Protein AF-A0A4V2ZS25-F1 (afdb_monomer_lite)

Sequence (138 aa):
MVTRDPERQLLAGPTAYALMRMRIRNTTTTTLAFLAIMGVLNVSRIPLLWLMYTAAAGMLVSRFSVAFLVIYVAIKTKAEEEAGYTTLQHGDRKLEQRDPYLGRVVRGPGEDYLEPAQFSAALQAAKAEADRQEPQRR

Structure (mmCIF, N/CA/C/O backbone):
data_AF-A0A4V2ZS25-F1
#
_entry.id   AF-A0A4V2ZS25-F1
#
loop_
_atom_site.group_PDB
_atom_site.id
_atom_site.type_symbol
_atom_site.label_atom_id
_atom_site.label_alt_id
_atom_site.label_comp_id
_atom_site.label_asym_id
_atom_site.label_entity_id
_atom_site.label_seq_id
_atom_site.pdbx_PDB_ins_code
_atom_site.Cartn_x
_atom_site.Cartn_y
_atom_site.Cartn_z
_atom_site.occupancy
_atom_site.B_iso_or_equiv
_atom_site.auth_seq_id
_atom_site.auth_comp_id
_atom_site.auth_asym_id
_atom_site.auth_atom_id
_atom_site.pdbx_PDB_model_num
ATOM 1 N N . MET A 1 1 ? -27.605 -7.277 20.890 1.00 31.91 1 MET A N 1
ATOM 2 C CA . MET A 1 1 ? -27.339 -7.753 19.509 1.00 31.91 1 MET A CA 1
ATOM 3 C C . MET A 1 1 ? -26.519 -6.676 18.817 1.00 31.91 1 MET A C 1
ATOM 5 O O . MET A 1 1 ? -27.048 -5.597 18.604 1.00 31.91 1 MET A O 1
ATOM 9 N N . VAL A 1 2 ? -25.228 -6.910 18.557 1.00 37.44 2 VAL A N 1
ATOM 10 C CA . VAL A 1 2 ? -24.387 -5.944 17.831 1.00 37.44 2 VAL A CA 1
ATOM 11 C C . VAL A 1 2 ? -24.872 -5.934 16.390 1.00 37.44 2 VAL A C 1
ATOM 13 O O . VAL A 1 2 ? -24.646 -6.891 15.648 1.00 37.44 2 VAL A O 1
ATOM 16 N N . THR A 1 3 ? -25.605 -4.895 16.012 1.00 35.72 3 THR A N 1
ATOM 17 C CA . THR A 1 3 ? -25.943 -4.618 14.621 1.00 35.72 3 THR A CA 1
ATOM 18 C C . THR A 1 3 ? -24.624 -4.408 13.888 1.00 35.72 3 THR A C 1
ATOM 20 O O . THR A 1 3 ? -23.991 -3.364 14.021 1.00 35.72 3 THR A O 1
ATOM 23 N N . ARG A 1 4 ? -24.153 -5.444 13.179 1.00 40.09 4 ARG A N 1
ATOM 24 C CA . ARG A 1 4 ? -23.140 -5.289 12.133 1.00 40.09 4 ARG A CA 1
ATOM 25 C C . ARG A 1 4 ? -23.725 -4.280 11.170 1.00 40.09 4 ARG A C 1
ATOM 27 O O . ARG A 1 4 ? -24.646 -4.639 10.451 1.00 40.09 4 ARG A O 1
ATOM 34 N N . ASP A 1 5 ? -23.251 -3.047 11.244 1.00 44.97 5 ASP A N 1
ATOM 35 C CA . ASP A 1 5 ? -23.708 -1.962 10.397 1.00 44.97 5 ASP A CA 1
ATOM 36 C C . ASP A 1 5 ? -23.433 -2.361 8.936 1.00 44.97 5 ASP A C 1
ATOM 38 O O . ASP A 1 5 ? -22.265 -2.401 8.528 1.00 44.97 5 ASP A O 1
ATOM 42 N N . PRO A 1 6 ? -24.457 -2.773 8.162 1.00 47.94 6 PRO A N 1
ATOM 43 C CA . PRO A 1 6 ? -24.266 -3.213 6.784 1.00 47.94 6 PRO A CA 1
ATOM 44 C C . PRO A 1 6 ? -23.927 -2.022 5.872 1.00 47.94 6 PRO A C 1
ATOM 46 O O . PRO A 1 6 ? -23.595 -2.220 4.705 1.00 47.94 6 PRO A O 1
ATOM 49 N N . GLU A 1 7 ? -23.973 -0.802 6.422 1.00 45.56 7 GLU A N 1
ATOM 50 C CA . GLU A 1 7 ? -23.748 0.472 5.751 1.00 45.56 7 GLU A CA 1
ATOM 51 C C . GLU A 1 7 ? -22.416 1.147 6.099 1.00 45.56 7 GLU A C 1
ATOM 53 O O . GLU A 1 7 ? -22.209 2.300 5.714 1.00 45.56 7 GLU A O 1
ATOM 58 N N . ARG A 1 8 ? -21.444 0.461 6.727 1.00 52.56 8 ARG A N 1
ATOM 59 C CA . ARG A 1 8 ? -20.044 0.910 6.593 1.00 52.56 8 ARG A CA 1
ATOM 60 C C . ARG A 1 8 ? -19.626 0.711 5.136 1.00 52.56 8 ARG A C 1
ATOM 62 O O . ARG A 1 8 ? -19.006 -0.292 4.786 1.00 52.56 8 ARG A O 1
ATOM 69 N N . GLN A 1 9 ? -20.030 1.649 4.278 1.00 59.94 9 GLN A N 1
ATOM 70 C CA . GLN A 1 9 ? -19.683 1.706 2.869 1.00 59.94 9 GLN A CA 1
ATOM 71 C C . GLN A 1 9 ? -18.165 1.722 2.769 1.00 59.94 9 GLN A C 1
ATOM 73 O O . GLN A 1 9 ? -17.505 2.731 3.015 1.00 59.94 9 GLN A O 1
ATOM 78 N N . LEU A 1 10 ? -17.609 0.562 2.431 1.00 66.06 10 LEU A N 1
ATOM 79 C CA . LEU A 1 10 ? -16.212 0.444 2.065 1.00 66.06 10 LEU A CA 1
ATOM 80 C C . LEU A 1 10 ? -15.961 1.415 0.912 1.00 66.06 10 LEU A C 1
ATOM 82 O O . LEU A 1 10 ? -16.719 1.449 -0.061 1.00 66.06 10 LEU A O 1
ATOM 86 N N . LEU A 1 11 ? -14.904 2.214 1.036 1.00 72.44 11 LEU A N 1
ATOM 87 C CA . LEU A 1 11 ? -14.516 3.173 0.015 1.00 72.44 11 LEU A CA 1
ATOM 88 C C . LEU A 1 11 ? -14.416 2.473 -1.338 1.00 72.44 11 LEU A C 1
ATOM 90 O O . LEU A 1 11 ? -13.696 1.486 -1.490 1.00 72.44 11 LEU A O 1
ATOM 94 N N . ALA A 1 12 ? -15.106 3.025 -2.334 1.00 71.75 12 ALA A N 1
ATOM 95 C CA . ALA A 1 12 ? -15.087 2.479 -3.678 1.00 71.75 12 ALA A CA 1
ATOM 96 C C . ALA A 1 12 ? -13.659 2.468 -4.263 1.00 71.75 12 ALA A C 1
ATOM 98 O O . ALA A 1 12 ? -12.865 3.410 -4.094 1.00 71.75 12 ALA A O 1
ATOM 99 N N . GLY A 1 13 ? -13.352 1.393 -4.990 1.00 75.06 13 GLY A N 1
ATOM 100 C CA . GLY A 1 13 ? -12.090 1.203 -5.700 1.00 75.06 13 GLY A CA 1
ATOM 101 C C . GLY A 1 13 ? -11.124 0.219 -5.027 1.00 75.06 13 GLY A C 1
ATOM 102 O O . GLY A 1 13 ? -11.499 -0.511 -4.111 1.00 75.06 13 GLY A O 1
ATOM 103 N N . PRO A 1 14 ? -9.876 0.147 -5.518 1.00 77.88 14 PRO A N 1
ATOM 104 C CA . PRO A 1 14 ? -8.879 -0.774 -4.989 1.00 77.88 14 PRO A CA 1
ATOM 105 C C . PRO A 1 14 ? -8.487 -0.397 -3.555 1.00 77.88 14 PRO A C 1
ATOM 107 O O . PRO A 1 14 ? -8.243 0.773 -3.252 1.00 77.88 14 PRO A O 1
ATOM 110 N N . THR A 1 15 ? -8.403 -1.410 -2.691 1.00 81.94 15 THR A N 1
ATOM 111 C CA . THR A 1 15 ? -7.980 -1.268 -1.292 1.00 81.94 15 THR A CA 1
ATOM 112 C C . THR A 1 15 ? -6.514 -0.849 -1.190 1.00 81.94 15 THR A C 1
ATOM 114 O O . THR A 1 15 ? -5.711 -1.124 -2.093 1.00 81.94 15 THR A O 1
ATOM 117 N N . ALA A 1 16 ? -6.125 -0.227 -0.074 1.00 79.25 16 ALA A N 1
ATOM 118 C CA . ALA A 1 16 ? -4.736 0.152 0.188 1.00 79.25 16 ALA A CA 1
ATOM 119 C C . ALA A 1 16 ? -3.786 -1.057 0.081 1.00 79.25 16 ALA A C 1
ATOM 121 O O . ALA A 1 16 ? -2.700 -0.947 -0.496 1.00 79.25 16 ALA A O 1
ATOM 122 N N . TYR A 1 17 ? -4.223 -2.241 0.526 1.00 80.62 17 TYR A N 1
ATOM 123 C CA . TYR A 1 17 ? -3.488 -3.495 0.331 1.00 80.62 17 TYR A CA 1
ATOM 124 C C . TYR A 1 17 ? -3.288 -3.862 -1.148 1.00 80.62 17 TYR A C 1
ATOM 126 O O . TYR A 1 17 ? -2.172 -4.195 -1.564 1.00 80.62 17 TYR A O 1
ATOM 134 N N . ALA A 1 18 ? -4.344 -3.790 -1.966 1.00 79.94 18 ALA A N 1
ATOM 135 C CA . ALA A 1 18 ? -4.254 -4.094 -3.393 1.00 79.94 18 ALA A CA 1
ATOM 136 C C . ALA A 1 18 ? -3.281 -3.142 -4.106 1.00 79.94 18 ALA A C 1
ATOM 138 O O . ALA A 1 18 ? -2.463 -3.584 -4.916 1.00 79.94 18 ALA A O 1
ATOM 139 N N . LEU A 1 19 ? -3.303 -1.858 -3.742 1.00 82.06 19 LEU A N 1
ATOM 140 C CA . LEU A 1 19 ? -2.391 -0.844 -4.272 1.00 82.06 19 LEU A CA 1
ATOM 141 C C . LEU A 1 19 ? -0.942 -1.067 -3.832 1.00 82.06 19 LEU A C 1
ATOM 143 O O . LEU A 1 19 ? -0.031 -0.967 -4.655 1.00 82.06 19 LEU A O 1
ATOM 147 N N . MET A 1 20 ? -0.715 -1.452 -2.575 1.00 81.44 20 MET A N 1
ATOM 148 C CA . MET A 1 20 ? 0.611 -1.829 -2.078 1.00 81.44 20 MET A CA 1
ATOM 149 C C . MET A 1 20 ? 1.165 -3.035 -2.852 1.00 81.44 20 MET A C 1
ATOM 151 O O . MET A 1 20 ? 2.321 -3.036 -3.281 1.00 81.44 20 MET A O 1
ATOM 155 N N . ARG A 1 21 ? 0.326 -4.043 -3.118 1.00 84.81 21 ARG A N 1
ATOM 156 C CA . ARG A 1 21 ? 0.708 -5.213 -3.920 1.00 84.81 21 ARG A CA 1
ATOM 157 C C . ARG A 1 21 ? 0.975 -4.847 -5.382 1.00 84.81 21 ARG A C 1
ATOM 159 O O . ARG A 1 21 ? 1.935 -5.355 -5.963 1.00 84.81 21 ARG A O 1
ATOM 166 N N . MET A 1 22 ? 0.169 -3.962 -5.975 1.00 83.00 22 MET A N 1
ATOM 167 C CA . MET A 1 22 ? 0.417 -3.430 -7.321 1.00 83.00 22 MET A CA 1
ATOM 168 C C . MET A 1 22 ? 1.738 -2.668 -7.381 1.00 83.00 22 MET A C 1
ATOM 170 O O . MET A 1 22 ? 2.505 -2.888 -8.314 1.00 83.00 22 MET A O 1
ATOM 174 N N . ARG A 1 23 ? 2.052 -1.849 -6.370 1.00 83.69 23 ARG A N 1
ATOM 175 C CA . ARG A 1 23 ? 3.341 -1.157 -6.263 1.00 83.69 23 ARG A CA 1
ATOM 176 C C . ARG A 1 23 ? 4.502 -2.143 -6.281 1.00 83.69 23 ARG A C 1
ATOM 178 O O . ARG A 1 23 ? 5.402 -1.969 -7.095 1.00 83.69 23 ARG A O 1
ATOM 185 N N . ILE A 1 24 ? 4.457 -3.186 -5.448 1.00 83.88 24 ILE A N 1
ATOM 186 C CA . ILE A 1 24 ? 5.513 -4.209 -5.389 1.00 83.88 24 ILE A CA 1
ATOM 187 C C . ILE A 1 24 ? 5.673 -4.888 -6.754 1.00 83.88 24 ILE A C 1
ATOM 189 O O . ILE A 1 24 ? 6.773 -4.906 -7.304 1.00 83.88 24 ILE A O 1
ATOM 193 N N . ARG A 1 25 ? 4.575 -5.368 -7.356 1.00 85.31 25 ARG A N 1
ATOM 194 C CA . ARG A 1 25 ? 4.618 -6.014 -8.681 1.00 85.31 25 ARG A CA 1
ATOM 195 C C . ARG A 1 25 ? 5.165 -5.077 -9.757 1.00 85.31 25 ARG A C 1
ATOM 197 O O . ARG A 1 25 ? 5.992 -5.507 -10.557 1.00 85.31 25 ARG A O 1
ATOM 204 N N . ASN A 1 26 ? 4.757 -3.809 -9.762 1.00 84.19 26 ASN A N 1
ATOM 205 C CA . ASN A 1 26 ? 5.251 -2.820 -10.716 1.00 84.19 26 ASN A CA 1
ATOM 206 C C . ASN A 1 26 ? 6.757 -2.575 -10.530 1.00 84.19 26 ASN A C 1
ATOM 208 O O . ASN A 1 26 ? 7.511 -2.612 -11.495 1.00 84.19 26 ASN A O 1
ATOM 212 N N . THR A 1 27 ? 7.238 -2.427 -9.290 1.00 83.25 27 THR A N 1
ATOM 213 C CA . THR A 1 27 ? 8.679 -2.264 -9.028 1.00 83.25 27 THR A CA 1
ATOM 214 C C . THR A 1 27 ? 9.495 -3.489 -9.436 1.00 83.25 27 THR A C 1
ATOM 216 O O . THR A 1 27 ? 10.554 -3.345 -10.041 1.00 83.25 27 THR A O 1
ATOM 219 N N . THR A 1 28 ? 9.005 -4.702 -9.171 1.00 85.69 28 THR A N 1
ATOM 220 C CA . THR A 1 28 ? 9.713 -5.932 -9.548 1.00 85.69 28 THR A CA 1
ATOM 221 C C . THR A 1 28 ? 9.759 -6.101 -11.064 1.00 85.69 28 THR A C 1
ATOM 223 O O . THR A 1 28 ? 10.820 -6.368 -11.620 1.00 85.69 28 THR A O 1
ATOM 226 N N . THR A 1 29 ? 8.630 -5.904 -11.748 1.00 86.94 29 THR A N 1
ATOM 227 C CA . THR A 1 29 ? 8.547 -6.045 -13.213 1.00 86.94 29 THR A CA 1
ATOM 228 C C . THR A 1 29 ? 9.384 -4.997 -13.938 1.00 86.94 29 THR A C 1
ATOM 230 O O . THR A 1 29 ? 10.144 -5.355 -14.833 1.00 86.94 29 THR A O 1
ATOM 233 N N . THR A 1 30 ? 9.325 -3.730 -13.517 1.00 84.25 30 THR A N 1
ATOM 234 C CA . THR A 1 30 ? 10.162 -2.660 -14.088 1.00 84.25 30 THR A CA 1
ATOM 235 C C . THR A 1 30 ? 11.650 -2.911 -13.860 1.00 84.25 30 THR A C 1
ATOM 237 O O . THR A 1 30 ? 12.433 -2.754 -14.793 1.00 84.25 30 THR A O 1
ATOM 240 N N . THR A 1 31 ? 12.047 -3.373 -12.671 1.00 84.56 31 THR A N 1
ATOM 241 C CA . THR A 1 31 ? 13.451 -3.710 -12.378 1.00 84.56 31 THR A CA 1
ATOM 242 C C . THR A 1 31 ? 13.942 -4.869 -13.245 1.00 84.56 31 THR A C 1
ATOM 244 O O . THR A 1 31 ? 15.017 -4.782 -13.832 1.00 84.56 31 THR A O 1
ATOM 247 N N . LEU A 1 32 ? 13.149 -5.936 -13.382 1.00 88.69 32 LEU A N 1
ATOM 248 C CA . LEU A 1 32 ? 13.501 -7.082 -14.226 1.00 88.69 32 LEU A CA 1
ATOM 249 C C . LEU A 1 32 ? 13.590 -6.699 -15.706 1.00 88.69 32 LEU A C 1
ATOM 251 O O . LEU A 1 32 ? 14.549 -7.076 -16.376 1.00 88.69 32 LEU A O 1
ATOM 255 N N . ALA A 1 33 ? 12.631 -5.917 -16.206 1.00 86.38 33 ALA A N 1
ATOM 256 C CA . ALA A 1 33 ? 12.651 -5.422 -17.579 1.00 86.38 33 ALA A CA 1
ATOM 257 C C . ALA A 1 33 ? 13.884 -4.545 -17.835 1.00 86.38 33 ALA A C 1
ATOM 259 O O . ALA A 1 33 ? 14.562 -4.709 -18.846 1.00 86.38 33 ALA A O 1
ATOM 260 N N . PHE A 1 34 ? 14.220 -3.660 -16.893 1.00 83.81 34 PHE A N 1
ATOM 261 C CA . PHE A 1 34 ? 15.401 -2.811 -16.985 1.00 83.81 34 PHE A CA 1
ATOM 262 C C . PHE A 1 34 ? 16.698 -3.629 -17.021 1.00 83.81 34 PHE A C 1
ATOM 264 O O . PHE A 1 34 ? 17.546 -3.392 -17.878 1.00 83.81 34 PHE A O 1
ATOM 271 N N . LEU A 1 35 ? 16.834 -4.632 -16.148 1.00 84.75 35 LEU A N 1
ATOM 272 C CA . LEU A 1 35 ? 17.986 -5.538 -16.143 1.00 84.75 35 LEU A CA 1
ATOM 273 C C . LEU A 1 35 ? 18.110 -6.317 -17.458 1.00 84.75 35 LEU A C 1
ATOM 275 O O . LEU A 1 35 ? 19.210 -6.430 -17.997 1.00 84.75 35 LEU A O 1
ATOM 279 N N . ALA A 1 36 ? 16.994 -6.810 -17.999 1.00 87.06 36 ALA A N 1
ATOM 280 C CA . ALA A 1 36 ? 16.979 -7.519 -19.275 1.00 87.06 36 ALA A CA 1
ATOM 281 C C . ALA A 1 36 ? 17.418 -6.612 -20.436 1.00 87.06 36 ALA A C 1
ATOM 283 O O . ALA A 1 36 ? 18.289 -6.995 -21.216 1.00 87.06 36 ALA A O 1
ATOM 284 N N . ILE A 1 37 ? 16.877 -5.391 -20.514 1.00 83.56 37 ILE A N 1
ATOM 285 C CA . ILE A 1 37 ? 17.251 -4.401 -21.535 1.00 83.56 37 ILE A CA 1
ATOM 286 C C . ILE A 1 37 ? 18.742 -4.072 -21.427 1.00 83.56 37 ILE A C 1
ATOM 288 O O . ILE A 1 37 ? 19.457 -4.145 -22.423 1.00 83.56 37 ILE A O 1
ATOM 292 N N . MET A 1 38 ? 19.239 -3.787 -20.223 1.00 80.25 38 MET A N 1
ATOM 293 C CA . MET A 1 38 ? 20.658 -3.493 -19.999 1.00 80.25 38 MET A CA 1
ATOM 294 C C . MET A 1 38 ? 21.561 -4.669 -20.391 1.00 80.25 38 MET A C 1
ATOM 296 O O . MET A 1 38 ? 22.611 -4.455 -20.993 1.00 80.25 38 MET A O 1
ATOM 300 N N . GLY A 1 39 ? 21.140 -5.908 -20.118 1.00 84.56 39 GLY A N 1
ATOM 301 C CA . GLY A 1 39 ? 21.843 -7.115 -20.553 1.00 84.56 39 GLY A CA 1
ATOM 302 C C . GLY A 1 39 ? 21.944 -7.222 -22.077 1.00 84.56 39 GLY A C 1
ATOM 303 O O . GLY A 1 39 ? 23.036 -7.427 -22.606 1.00 84.56 39 GLY A O 1
ATOM 304 N N . VAL A 1 40 ? 20.835 -7.010 -22.792 1.00 85.06 40 VAL A N 1
ATOM 305 C CA . VAL A 1 40 ? 20.806 -7.028 -24.267 1.00 85.06 40 VAL A CA 1
ATOM 306 C C . VAL A 1 40 ? 21.684 -5.921 -24.854 1.00 85.06 40 VAL A C 1
ATOM 308 O O . VAL A 1 40 ? 22.462 -6.176 -25.777 1.00 85.06 40 VAL A O 1
ATOM 311 N N . LEU A 1 41 ? 21.603 -4.703 -24.308 1.00 79.06 41 LEU A N 1
ATOM 312 C CA . LEU A 1 41 ? 22.400 -3.565 -24.774 1.00 79.06 41 LEU A CA 1
ATOM 313 C C . LEU A 1 41 ? 23.906 -3.800 -24.562 1.00 79.06 41 LEU A C 1
ATOM 315 O O . LEU A 1 41 ? 24.706 -3.457 -25.434 1.00 79.06 41 LEU A O 1
ATOM 319 N N . ASN A 1 42 ? 24.283 -4.430 -23.443 1.00 80.75 42 ASN A N 1
ATOM 320 C CA . ASN A 1 42 ? 25.669 -4.783 -23.136 1.00 80.75 42 ASN A CA 1
ATOM 321 C C . ASN A 1 42 ? 26.224 -5.838 -24.113 1.00 80.75 42 ASN A C 1
ATOM 323 O O . ASN A 1 42 ? 27.304 -5.662 -24.675 1.00 80.75 42 ASN A O 1
ATOM 327 N N . VAL A 1 43 ? 25.457 -6.899 -24.396 1.00 87.81 43 VAL A N 1
ATOM 328 C CA . VAL A 1 43 ? 25.851 -7.938 -25.372 1.00 87.81 43 VAL A CA 1
ATOM 329 C C . VAL A 1 43 ? 25.975 -7.362 -26.788 1.00 87.81 43 VAL A C 1
ATOM 331 O O . VAL A 1 43 ? 26.856 -7.762 -27.546 1.00 87.81 43 VAL A O 1
ATOM 334 N N . SER A 1 44 ? 25.149 -6.370 -27.124 1.00 85.12 44 SER A N 1
ATOM 335 C CA . SER A 1 44 ? 25.122 -5.730 -28.446 1.00 85.12 44 SER A CA 1
ATOM 336 C C . SER A 1 44 ? 26.268 -4.735 -28.691 1.00 85.12 44 SER A C 1
ATOM 338 O O . SER A 1 44 ? 26.315 -4.125 -29.756 1.00 85.12 44 SER A O 1
ATOM 340 N N . ARG A 1 45 ? 27.194 -4.553 -27.730 1.00 82.62 45 ARG A N 1
ATOM 341 C CA . ARG A 1 45 ? 28.344 -3.622 -27.808 1.00 82.62 45 ARG A CA 1
ATOM 342 C C . ARG A 1 45 ? 27.959 -2.189 -28.203 1.00 82.62 45 ARG A C 1
ATOM 344 O O . ARG A 1 45 ? 28.691 -1.504 -28.916 1.00 82.62 45 ARG A O 1
ATOM 351 N N . ILE A 1 46 ? 26.799 -1.735 -27.739 1.00 77.88 46 ILE A N 1
ATOM 352 C CA . ILE A 1 46 ? 26.304 -0.381 -27.996 1.00 77.88 46 ILE A CA 1
ATOM 353 C C . ILE A 1 46 ? 27.213 0.640 -27.291 1.00 77.88 46 ILE A C 1
ATOM 355 O O . ILE A 1 46 ? 27.721 0.352 -26.203 1.00 77.88 46 ILE A O 1
ATOM 359 N N . PRO A 1 47 ? 27.435 1.840 -27.868 1.00 84.44 47 PRO A N 1
ATOM 360 C CA . PRO A 1 47 ? 28.281 2.846 -27.243 1.00 84.44 47 PRO A CA 1
ATOM 361 C C . PRO A 1 47 ? 27.765 3.223 -25.852 1.00 84.44 47 PRO A C 1
ATOM 363 O O . PRO A 1 47 ? 26.574 3.484 -25.668 1.00 84.44 47 PRO A O 1
ATOM 366 N N . LEU A 1 48 ? 28.683 3.318 -24.889 1.00 78.62 48 LEU A N 1
ATOM 367 C CA . LEU A 1 48 ? 28.383 3.562 -23.474 1.00 78.62 48 LEU A CA 1
ATOM 368 C C . LEU A 1 48 ? 27.462 4.777 -23.247 1.00 78.62 48 LEU A C 1
ATOM 370 O O . LEU A 1 48 ? 26.580 4.727 -22.396 1.00 78.62 48 LEU A O 1
ATOM 374 N N . LEU A 1 49 ? 27.609 5.835 -24.051 1.00 82.38 49 LEU A N 1
ATOM 375 C CA . LEU A 1 49 ? 26.761 7.034 -24.006 1.00 82.38 49 LEU A CA 1
ATOM 376 C C . LEU A 1 49 ? 25.271 6.725 -24.228 1.00 82.38 49 LEU A C 1
ATOM 378 O O . LEU A 1 49 ? 24.426 7.191 -23.469 1.00 82.38 49 LEU A O 1
ATOM 382 N N . TRP A 1 50 ? 24.934 5.898 -25.221 1.00 79.75 50 TRP A N 1
ATOM 383 C CA . TRP A 1 50 ? 23.546 5.501 -25.497 1.00 79.75 50 TRP A CA 1
ATOM 384 C C . TRP A 1 50 ? 22.962 4.656 -24.366 1.00 79.75 50 TRP A C 1
ATOM 386 O O . TRP A 1 50 ? 21.793 4.801 -23.998 1.00 79.75 50 TRP A O 1
ATOM 396 N N . LEU A 1 51 ? 23.800 3.809 -23.776 1.00 78.56 51 LEU A N 1
ATOM 397 C CA . LEU A 1 51 ? 23.447 2.989 -22.626 1.00 78.56 51 LEU A CA 1
ATOM 398 C C . LEU A 1 51 ? 23.169 3.869 -21.390 1.00 78.56 51 LEU A C 1
ATOM 400 O O . LEU A 1 51 ? 22.192 3.645 -20.682 1.00 78.56 51 LEU A O 1
ATOM 404 N N . MET A 1 52 ? 23.934 4.948 -21.187 1.00 82.31 52 MET A N 1
ATOM 405 C CA . MET A 1 52 ? 23.680 5.925 -20.119 1.00 82.31 52 MET A CA 1
ATOM 406 C C . MET A 1 52 ? 22.387 6.726 -20.329 1.00 82.31 52 MET A C 1
ATOM 408 O O . MET A 1 52 ? 21.627 6.894 -19.376 1.00 82.31 52 MET A O 1
ATOM 412 N N . TYR A 1 53 ? 22.094 7.197 -21.548 1.00 85.69 53 TYR A N 1
ATOM 413 C CA . TYR A 1 53 ? 20.863 7.958 -21.816 1.00 85.69 53 TYR A CA 1
ATOM 414 C C . TYR A 1 53 ? 19.599 7.110 -21.654 1.00 85.69 53 TYR A C 1
ATOM 416 O O . TYR A 1 53 ? 18.630 7.553 -21.036 1.00 85.69 53 TYR A O 1
ATOM 424 N N . THR A 1 54 ? 19.613 5.876 -22.163 1.00 80.75 54 THR A N 1
ATOM 425 C CA . THR A 1 54 ? 18.490 4.935 -22.011 1.00 80.75 54 THR A CA 1
ATOM 426 C C . THR A 1 54 ? 18.291 4.533 -20.550 1.00 80.75 54 THR A C 1
ATOM 428 O O . THR A 1 54 ? 17.156 4.525 -20.065 1.00 80.75 54 THR A O 1
ATOM 431 N N . ALA A 1 55 ? 19.383 4.303 -19.814 1.00 81.19 55 ALA A N 1
ATOM 432 C CA . ALA A 1 55 ? 19.339 4.057 -18.379 1.00 81.19 55 ALA A CA 1
ATOM 433 C C . ALA A 1 55 ? 18.743 5.245 -17.606 1.00 81.19 55 ALA A C 1
ATOM 435 O O . ALA A 1 55 ? 17.835 5.063 -16.793 1.00 81.19 55 ALA A O 1
ATOM 436 N N . ALA A 1 56 ? 19.207 6.465 -17.889 1.00 85.62 56 ALA A N 1
ATOM 437 C CA . ALA A 1 56 ? 18.732 7.682 -17.236 1.00 85.62 56 ALA A CA 1
ATOM 438 C C . ALA A 1 56 ? 17.242 7.942 -17.512 1.00 85.62 56 ALA A C 1
ATOM 440 O O . ALA A 1 56 ? 16.484 8.222 -16.581 1.00 85.62 56 ALA A O 1
ATOM 441 N N . ALA A 1 57 ? 16.799 7.784 -18.763 1.00 85.56 57 ALA A N 1
ATOM 442 C CA . ALA A 1 57 ? 15.394 7.928 -19.135 1.00 85.56 57 ALA A CA 1
ATOM 443 C C . ALA A 1 57 ? 14.508 6.878 -18.439 1.00 85.56 57 ALA A C 1
ATOM 445 O O . ALA A 1 57 ? 13.474 7.223 -17.863 1.00 85.56 57 ALA A O 1
ATOM 446 N N . GLY A 1 58 ? 14.936 5.610 -18.413 1.00 82.38 58 GLY A N 1
ATOM 447 C CA . GLY A 1 58 ? 14.215 4.535 -17.725 1.00 82.38 58 GLY A CA 1
ATOM 448 C C . GLY A 1 58 ? 14.124 4.747 -16.209 1.00 82.38 58 GLY A C 1
ATOM 449 O O . GLY A 1 58 ? 13.064 4.550 -15.604 1.00 82.38 58 GLY A O 1
ATOM 450 N N . MET A 1 59 ? 15.204 5.222 -15.583 1.00 83.94 59 MET A N 1
ATOM 451 C CA . MET A 1 59 ? 15.207 5.594 -14.164 1.00 83.94 59 MET A CA 1
ATOM 452 C C . MET A 1 59 ? 14.248 6.750 -13.869 1.00 83.94 59 MET A C 1
ATOM 454 O O . MET A 1 59 ? 13.561 6.730 -12.850 1.00 83.94 59 MET A O 1
ATOM 458 N N . LEU A 1 60 ? 14.165 7.745 -14.754 1.00 88.38 60 LEU A N 1
ATOM 459 C CA . LEU A 1 60 ? 13.262 8.878 -14.574 1.00 88.38 60 LEU A CA 1
ATOM 460 C C . LEU A 1 60 ? 11.793 8.424 -14.611 1.00 88.38 60 LEU A C 1
ATOM 462 O O . LEU A 1 60 ? 11.033 8.695 -13.682 1.00 88.38 60 LEU A O 1
ATOM 466 N N . VAL A 1 61 ? 11.411 7.669 -15.646 1.00 85.44 61 VAL A N 1
ATOM 467 C CA . VAL A 1 61 ? 10.035 7.172 -15.828 1.00 85.44 61 VAL A CA 1
ATOM 468 C C . VAL A 1 61 ? 9.617 6.244 -14.686 1.00 85.44 61 VAL A C 1
ATOM 470 O O . VAL A 1 61 ? 8.526 6.389 -14.129 1.00 85.44 61 VAL A O 1
ATOM 473 N N . SER A 1 62 ? 10.493 5.318 -14.286 1.00 81.50 62 SER A N 1
ATOM 474 C CA . SER A 1 62 ? 10.208 4.410 -13.168 1.00 81.50 62 SER A CA 1
ATOM 475 C C . SER A 1 62 ? 10.032 5.163 -11.848 1.00 81.50 62 SER A C 1
ATOM 477 O O . SER A 1 62 ? 9.099 4.860 -11.102 1.00 81.50 62 SER A O 1
ATOM 479 N N . ARG A 1 63 ? 10.840 6.199 -11.579 1.00 84.06 63 ARG A N 1
ATOM 480 C CA . ARG A 1 63 ? 10.676 7.049 -10.387 1.00 84.06 63 ARG A CA 1
ATOM 481 C C . ARG A 1 63 ? 9.318 7.734 -10.347 1.00 84.06 63 ARG A C 1
ATOM 483 O O . ARG A 1 63 ? 8.681 7.704 -9.297 1.00 84.06 63 ARG A O 1
ATOM 490 N N . PHE A 1 64 ? 8.849 8.295 -11.461 1.00 87.69 64 PHE A N 1
ATOM 491 C CA . PHE A 1 64 ? 7.523 8.919 -11.513 1.00 87.69 64 PHE A CA 1
ATOM 492 C C . PHE A 1 64 ? 6.401 7.913 -11.244 1.00 87.69 64 PHE A C 1
ATOM 494 O O . PHE A 1 64 ? 5.510 8.189 -10.442 1.00 87.69 64 PHE A O 1
ATOM 501 N N . SER A 1 65 ? 6.473 6.723 -11.846 1.00 83.38 65 SER A N 1
ATOM 502 C CA . SER A 1 65 ? 5.482 5.663 -11.624 1.00 83.38 65 SER A CA 1
ATOM 503 C C . SER A 1 65 ? 5.433 5.220 -10.156 1.00 83.38 65 SER A C 1
ATOM 505 O O . SER A 1 65 ? 4.356 5.110 -9.565 1.00 83.38 65 SER A O 1
ATOM 507 N N . VAL A 1 66 ? 6.598 5.023 -9.531 1.00 83.00 66 VAL A N 1
ATOM 508 C CA . VAL A 1 66 ? 6.686 4.641 -8.116 1.00 83.00 66 VAL A CA 1
ATOM 509 C C . VAL A 1 66 ? 6.206 5.768 -7.205 1.00 83.00 66 VAL A C 1
ATOM 511 O O . VAL A 1 66 ? 5.450 5.493 -6.277 1.00 83.00 66 VAL A O 1
ATOM 514 N N . ALA A 1 67 ? 6.597 7.017 -7.467 1.00 86.00 67 ALA A N 1
ATOM 515 C CA . ALA A 1 67 ? 6.166 8.171 -6.680 1.00 86.00 67 ALA A CA 1
ATOM 516 C C . ALA A 1 67 ? 4.641 8.330 -6.708 1.00 86.00 67 ALA A C 1
ATOM 518 O O . ALA A 1 67 ? 4.020 8.478 -5.656 1.00 86.00 67 ALA A O 1
ATOM 519 N N . PHE A 1 68 ? 4.030 8.202 -7.890 1.00 88.75 68 PHE A N 1
ATOM 520 C CA . PHE A 1 68 ? 2.578 8.224 -8.041 1.00 88.75 68 PHE A CA 1
ATOM 521 C C . PHE A 1 68 ? 1.901 7.124 -7.212 1.00 88.75 68 PHE A C 1
ATOM 523 O O . PHE A 1 68 ? 0.985 7.406 -6.442 1.00 88.75 68 PHE A O 1
ATOM 530 N N . LEU A 1 69 ? 2.389 5.881 -7.299 1.00 84.19 69 LEU A N 1
ATOM 531 C CA . LEU A 1 69 ? 1.858 4.755 -6.522 1.00 84.19 69 LEU A CA 1
ATOM 532 C C . LEU A 1 69 ? 2.019 4.952 -5.009 1.00 84.19 69 LEU A C 1
ATOM 534 O O . LEU A 1 69 ? 1.113 4.607 -4.258 1.00 84.19 69 LEU A O 1
ATOM 538 N N . VAL A 1 70 ? 3.143 5.510 -4.551 1.00 84.00 70 VAL A N 1
ATOM 539 C CA . VAL A 1 70 ? 3.374 5.808 -3.127 1.00 84.00 70 VAL A CA 1
ATOM 540 C C . VAL A 1 70 ? 2.375 6.844 -2.620 1.00 84.00 70 VAL A C 1
ATOM 542 O O . VAL A 1 70 ? 1.742 6.619 -1.590 1.00 84.00 70 VAL A O 1
ATOM 545 N N . ILE A 1 71 ? 2.196 7.943 -3.356 1.00 87.81 71 ILE A N 1
ATOM 546 C CA . ILE A 1 71 ? 1.242 8.998 -2.997 1.00 87.81 71 ILE A CA 1
ATOM 547 C C . ILE A 1 71 ? -0.182 8.436 -2.990 1.00 87.81 71 ILE A C 1
ATOM 549 O O . ILE A 1 71 ? -0.929 8.654 -2.039 1.00 87.81 71 ILE A O 1
ATOM 553 N N . TYR A 1 72 ? -0.550 7.656 -4.007 1.00 85.44 72 TYR A N 1
ATOM 554 C CA . TYR A 1 72 ? -1.889 7.087 -4.113 1.00 85.44 72 TYR A CA 1
ATOM 555 C C . TYR A 1 72 ? -2.195 6.085 -2.987 1.00 85.44 72 TYR A C 1
ATOM 557 O O . TYR A 1 72 ? -3.276 6.133 -2.399 1.00 85.44 72 TYR A O 1
ATOM 565 N N . VAL A 1 73 ? -1.227 5.235 -2.619 1.00 85.19 73 VAL A N 1
ATOM 566 C CA . VAL A 1 73 ? -1.332 4.350 -1.446 1.00 85.19 73 VAL A CA 1
ATOM 567 C C . VAL A 1 73 ? -1.498 5.166 -0.165 1.00 85.19 73 VAL A C 1
ATOM 569 O O . VAL A 1 73 ? -2.356 4.828 0.646 1.00 85.19 73 VAL A O 1
ATOM 572 N N . ALA A 1 74 ? -0.728 6.242 0.023 1.00 82.56 74 ALA A N 1
ATOM 573 C CA . ALA A 1 74 ? -0.820 7.082 1.218 1.00 82.56 74 ALA A CA 1
ATOM 574 C C . ALA A 1 74 ? -2.193 7.760 1.344 1.00 82.56 74 ALA A C 1
ATOM 576 O O . ALA A 1 74 ? -2.805 7.706 2.410 1.00 82.56 74 ALA A O 1
ATOM 577 N N . ILE A 1 75 ? -2.712 8.324 0.247 1.00 85.81 75 ILE A N 1
ATOM 578 C CA . ILE A 1 75 ? -4.047 8.939 0.203 1.00 85.81 75 ILE A CA 1
ATOM 579 C C . ILE A 1 75 ? -5.122 7.905 0.547 1.00 85.81 75 ILE A C 1
ATOM 581 O O . ILE A 1 75 ? -5.963 8.159 1.405 1.00 85.81 75 ILE A O 1
ATOM 585 N N . LYS A 1 76 ? -5.086 6.722 -0.082 1.00 83.25 76 LYS A N 1
ATOM 586 C CA . LYS A 1 76 ? -6.070 5.667 0.196 1.00 83.25 76 LYS A CA 1
ATOM 587 C C . LYS A 1 76 ? -5.960 5.116 1.613 1.00 83.25 76 LYS A C 1
ATOM 589 O O . LYS A 1 76 ? -6.988 4.876 2.225 1.00 83.25 76 LYS A O 1
ATOM 594 N N . THR A 1 77 ? -4.751 4.981 2.150 1.00 82.25 77 THR A N 1
ATOM 595 C CA . THR A 1 77 ? -4.540 4.548 3.539 1.00 82.25 77 THR A CA 1
ATOM 596 C C . THR A 1 77 ? -5.164 5.535 4.520 1.00 82.25 77 THR A C 1
ATOM 598 O O . THR A 1 77 ? -5.905 5.123 5.402 1.00 82.25 77 THR A O 1
ATOM 601 N N . LYS A 1 78 ? -4.932 6.839 4.323 1.00 80.69 78 LYS A N 1
ATOM 602 C CA . LYS A 1 78 ? -5.535 7.891 5.151 1.00 80.69 78 LYS A CA 1
ATOM 603 C C . LYS A 1 78 ? -7.061 7.887 5.047 1.00 80.69 78 LYS A C 1
ATOM 605 O O . LYS A 1 78 ? -7.736 8.019 6.056 1.00 80.69 78 LYS A O 1
ATOM 610 N N . ALA A 1 79 ? -7.597 7.689 3.843 1.00 79.69 79 ALA A N 1
ATOM 611 C CA . ALA A 1 79 ? -9.037 7.606 3.632 1.00 79.69 79 ALA A CA 1
ATOM 612 C C . ALA A 1 79 ? -9.660 6.377 4.324 1.00 79.69 79 ALA A C 1
ATOM 614 O O . ALA A 1 79 ? -10.728 6.494 4.915 1.00 79.69 79 ALA A O 1
ATOM 615 N N . GLU A 1 80 ? -9.005 5.209 4.276 1.00 81.12 80 GLU A N 1
ATOM 616 C CA . GLU A 1 80 ? -9.445 4.023 5.027 1.00 81.12 80 GLU A CA 1
ATOM 617 C C . GLU A 1 80 ? -9.427 4.303 6.540 1.00 81.12 80 GLU A C 1
ATOM 619 O O . GLU A 1 80 ? -10.433 4.073 7.212 1.00 81.12 80 GLU A O 1
ATOM 624 N N . GLU A 1 81 ? -8.330 4.876 7.053 1.00 78.69 81 GLU A N 1
ATOM 625 C CA . GLU A 1 81 ? -8.187 5.251 8.468 1.00 78.69 81 GLU A CA 1
ATOM 626 C C . GLU A 1 81 ? -9.294 6.230 8.914 1.00 78.69 81 GLU A C 1
ATOM 628 O O . GLU A 1 81 ? -9.916 6.011 9.953 1.00 78.69 81 GLU A O 1
ATOM 633 N N . GLU A 1 82 ? -9.609 7.252 8.109 1.00 76.75 82 GLU A N 1
ATOM 634 C CA . GLU A 1 82 ? -10.710 8.201 8.359 1.00 76.75 82 GLU A CA 1
ATOM 635 C C . GLU A 1 82 ? -12.096 7.531 8.312 1.00 76.75 82 GLU A C 1
ATOM 637 O O . GLU A 1 82 ? -12.998 7.922 9.052 1.00 76.75 82 GLU A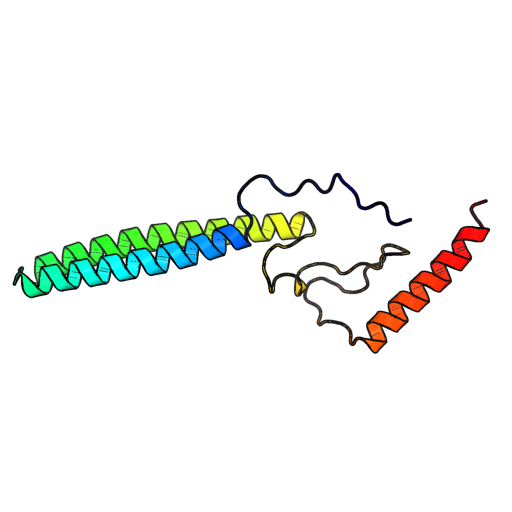 O 1
ATOM 642 N N . ALA A 1 83 ? -12.266 6.482 7.501 1.00 73.62 83 ALA A N 1
ATOM 643 C CA . ALA A 1 83 ? -13.472 5.652 7.475 1.00 73.62 83 ALA A CA 1
ATOM 644 C C . ALA A 1 83 ? -13.538 4.627 8.633 1.00 73.62 83 ALA A C 1
ATOM 646 O O . ALA A 1 83 ? -14.496 3.852 8.733 1.00 73.62 83 ALA A O 1
ATOM 647 N N . GLY A 1 84 ? -12.538 4.608 9.522 1.00 68.81 84 GLY A N 1
ATOM 648 C CA . GLY A 1 84 ? -12.513 3.773 10.722 1.00 68.81 84 GLY A CA 1
ATOM 649 C C . GLY A 1 84 ? -12.225 2.295 10.451 1.00 68.81 84 GLY A C 1
ATOM 650 O O . GLY A 1 84 ? -12.663 1.437 11.227 1.00 68.81 84 GLY A O 1
ATOM 651 N N . TYR A 1 85 ? -11.534 1.986 9.351 1.00 72.56 85 TYR A N 1
ATOM 652 C CA . TYR A 1 85 ? -11.032 0.648 9.039 1.00 72.56 85 TYR A CA 1
ATOM 653 C C . TYR A 1 85 ? -9.664 0.713 8.342 1.00 72.56 85 TYR A C 1
ATOM 655 O O . TYR A 1 85 ? -9.177 1.767 7.965 1.00 72.56 85 TYR A O 1
ATOM 663 N N . THR A 1 86 ? -8.980 -0.416 8.192 1.00 77.75 86 THR A N 1
ATOM 664 C CA . THR A 1 86 ? -7.719 -0.478 7.447 1.00 77.75 86 THR A CA 1
ATOM 665 C C . THR A 1 86 ? -7.601 -1.841 6.803 1.00 77.75 86 THR A C 1
ATOM 667 O O . THR A 1 86 ? -8.013 -2.849 7.374 1.00 77.75 86 THR A O 1
ATOM 670 N N . THR A 1 87 ? -7.087 -1.877 5.580 1.00 76.69 87 THR A N 1
ATOM 671 C CA . THR A 1 87 ? -6.844 -3.134 4.861 1.00 76.69 87 THR A CA 1
ATOM 672 C C . THR A 1 87 ? -5.380 -3.571 4.919 1.00 76.69 87 THR A C 1
ATOM 674 O O . THR A 1 87 ? -5.028 -4.644 4.428 1.00 76.69 87 THR A O 1
ATOM 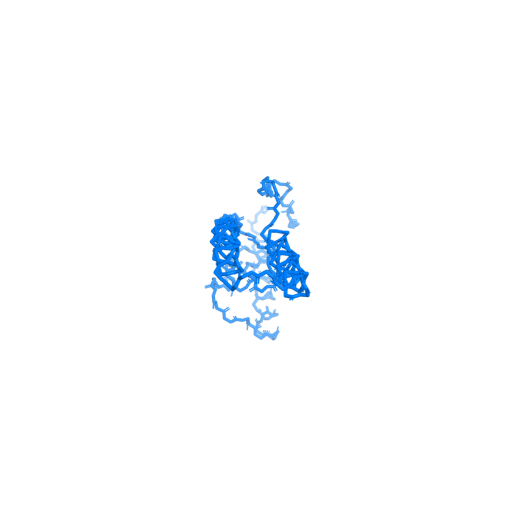677 N N . LEU A 1 88 ? -4.503 -2.757 5.514 1.00 75.12 88 LEU A N 1
ATOM 678 C CA . LEU A 1 88 ? -3.082 -3.061 5.660 1.00 75.12 88 LEU A CA 1
ATOM 679 C C . LEU A 1 88 ? -2.853 -4.019 6.834 1.00 75.12 88 LEU A C 1
ATOM 681 O O . LEU A 1 88 ? -3.252 -3.723 7.949 1.00 75.12 88 LEU A O 1
ATOM 685 N N . GLN A 1 89 ? -2.090 -5.098 6.618 1.00 66.75 89 GLN A N 1
ATOM 686 C CA . GLN A 1 89 ? -1.794 -6.125 7.639 1.00 66.75 89 GLN A CA 1
ATOM 687 C C . GLN A 1 89 ? -1.204 -5.603 8.963 1.00 66.75 89 GLN A C 1
ATOM 689 O O . GLN A 1 89 ? -1.205 -6.324 9.949 1.00 66.75 89 GLN A O 1
ATOM 694 N N . HIS A 1 90 ? -0.609 -4.408 8.970 1.00 67.06 90 HIS A N 1
ATOM 695 C CA . HIS A 1 90 ? 0.000 -3.800 10.161 1.00 67.06 90 HIS A CA 1
ATOM 696 C C . HIS A 1 90 ? -0.635 -2.434 10.491 1.00 67.06 90 HIS A C 1
ATOM 698 O O . HIS A 1 90 ? -0.135 -1.708 11.348 1.00 67.06 90 HIS A O 1
ATOM 704 N N . GLY A 1 91 ? -1.715 -2.059 9.791 1.00 59.88 91 GLY A N 1
ATOM 705 C CA . GLY A 1 91 ? -2.422 -0.790 9.979 1.00 59.88 91 GLY A CA 1
ATOM 706 C C . GLY A 1 91 ? -3.323 -0.783 11.211 1.00 59.88 91 GLY A C 1
ATOM 707 O O . GLY A 1 91 ? -3.677 0.284 11.698 1.00 59.88 91 GLY A O 1
ATOM 708 N N . ASP A 1 92 ? -3.649 -1.958 11.748 1.00 61.31 92 ASP A N 1
ATOM 709 C CA . ASP A 1 92 ? -4.632 -2.158 12.816 1.00 61.31 92 ASP A CA 1
ATOM 710 C C . ASP A 1 92 ? -4.312 -1.375 14.095 1.00 61.31 92 ASP A C 1
ATOM 712 O O . ASP A 1 92 ? -5.219 -0.996 14.832 1.00 61.31 92 ASP A O 1
ATOM 716 N N . ARG A 1 93 ? -3.031 -1.074 14.358 1.00 62.88 93 ARG A N 1
ATOM 717 C CA . ARG A 1 93 ? -2.607 -0.228 15.490 1.00 62.88 93 ARG A CA 1
ATOM 718 C C . ARG A 1 93 ? -3.028 1.231 15.355 1.00 62.88 93 ARG A C 1
ATOM 720 O O . ARG A 1 93 ? -3.101 1.926 16.355 1.00 62.88 93 ARG A O 1
ATOM 727 N N . LYS A 1 94 ? -3.308 1.703 14.144 1.00 64.62 94 LYS A N 1
ATOM 728 C CA . LYS A 1 94 ? -3.689 3.094 13.887 1.00 64.62 94 LYS A CA 1
ATOM 729 C C . LYS A 1 94 ? -5.177 3.364 14.068 1.00 64.62 94 LYS A C 1
ATOM 731 O O . LYS A 1 94 ? -5.588 4.515 14.008 1.00 64.62 94 LYS A O 1
ATOM 736 N N . LEU A 1 95 ? -5.975 2.321 14.273 1.00 69.12 95 LEU A N 1
ATOM 737 C CA . LEU A 1 95 ? -7.406 2.445 14.499 1.00 69.12 95 LEU A CA 1
ATOM 738 C C . LEU A 1 95 ? -7.727 2.410 15.988 1.00 69.12 95 LEU A C 1
ATOM 740 O O . LEU A 1 95 ? -7.076 1.712 16.770 1.00 69.12 95 LEU A O 1
ATOM 744 N N . GLU A 1 96 ? -8.787 3.121 16.355 1.00 75.25 96 GLU A N 1
ATOM 745 C CA . GLU A 1 96 ? -9.429 2.955 17.653 1.00 75.25 96 GLU A CA 1
ATOM 746 C C . GLU A 1 96 ? -9.973 1.530 17.788 1.00 75.25 96 GLU A C 1
ATOM 748 O O . GLU A 1 96 ? -10.702 1.039 16.922 1.00 75.25 96 GLU A O 1
ATOM 753 N N . GLN A 1 97 ? -9.668 0.874 18.905 1.00 74.31 97 GLN A N 1
ATOM 754 C CA . GLN A 1 97 ? -10.302 -0.388 19.270 1.00 74.31 97 GLN A CA 1
ATOM 755 C C . GLN A 1 97 ? -11.452 -0.078 20.222 1.00 74.31 97 GLN A C 1
ATOM 757 O O . GLN A 1 97 ? -11.234 0.506 21.282 1.00 74.31 97 GLN A O 1
ATOM 762 N N . ARG A 1 98 ? -12.679 -0.453 19.851 1.00 75.62 98 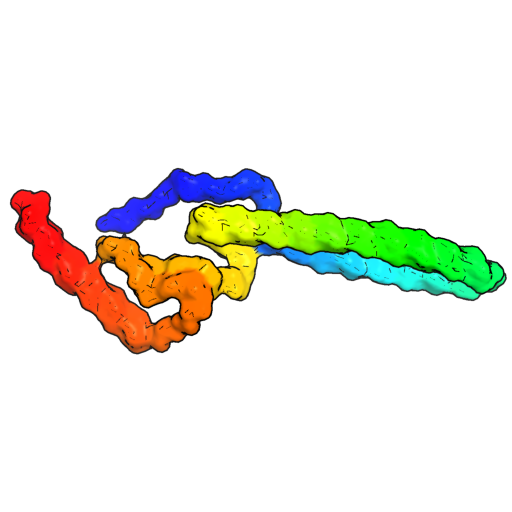ARG A N 1
ATOM 763 C CA . ARG A 1 98 ? -13.883 -0.211 20.658 1.00 75.62 98 ARG A CA 1
ATOM 764 C C . ARG A 1 98 ? -14.448 -1.501 21.229 1.00 75.62 98 ARG A C 1
ATOM 766 O O . ARG A 1 98 ? -14.333 -2.561 20.612 1.00 75.62 98 ARG A O 1
ATOM 773 N N . ASP A 1 99 ? -15.055 -1.403 22.404 1.00 76.69 99 ASP A N 1
ATOM 774 C CA . ASP A 1 99 ? -15.743 -2.524 23.027 1.00 76.69 99 ASP A CA 1
ATOM 775 C C . ASP A 1 99 ? -17.075 -2.813 22.291 1.00 76.69 99 ASP A C 1
ATOM 777 O O . ASP A 1 99 ? -17.751 -1.881 21.850 1.00 76.69 99 ASP A O 1
ATOM 781 N N . PRO A 1 100 ? -17.468 -4.089 22.133 1.00 73.69 100 PRO A N 1
ATOM 782 C CA . PRO A 1 100 ? -18.657 -4.478 21.374 1.00 73.69 100 PRO A CA 1
ATOM 783 C C . PRO A 1 100 ? -19.990 -4.305 22.126 1.00 73.69 100 PRO A C 1
ATOM 785 O O . PRO A 1 100 ? -21.041 -4.389 21.497 1.00 73.69 100 PRO A O 1
ATOM 788 N N . TYR A 1 101 ? -19.976 -4.113 23.444 1.00 72.62 101 TYR A N 1
ATOM 789 C CA . TYR A 1 101 ? -21.152 -3.999 24.311 1.00 72.62 101 TYR A CA 1
ATOM 790 C C . TYR A 1 101 ? -21.575 -2.542 24.544 1.00 72.62 101 TYR A C 1
ATOM 792 O O . TYR A 1 101 ? -22.743 -2.218 24.341 1.00 72.62 101 TYR A O 1
ATOM 800 N N . LEU A 1 102 ? -20.651 -1.660 24.940 1.00 73.75 102 LEU A N 1
ATOM 801 C CA . LEU A 1 102 ? -20.926 -0.247 25.245 1.00 73.75 102 LEU A CA 1
ATOM 802 C C . LEU A 1 102 ? -20.372 0.713 24.182 1.00 73.75 102 LEU A C 1
ATOM 804 O O . LEU A 1 102 ? -20.658 1.910 24.233 1.00 73.75 102 LEU A O 1
ATOM 808 N N . GLY A 1 103 ? -19.578 0.225 23.222 1.00 70.56 103 GLY A N 1
ATOM 809 C CA . GLY A 1 103 ? -18.971 1.056 22.181 1.00 70.56 103 GLY A CA 1
ATOM 810 C C . GLY A 1 103 ? -17.880 2.000 22.694 1.00 70.56 103 GLY A C 1
ATOM 811 O O . GLY A 1 103 ? -17.493 2.923 21.967 1.00 70.56 103 GLY A O 1
ATOM 812 N N . ARG A 1 104 ? -17.386 1.804 23.927 1.00 76.38 104 ARG A N 1
ATOM 813 C CA . ARG A 1 104 ? -16.335 2.642 24.521 1.00 76.38 104 ARG A CA 1
ATOM 814 C C . ARG A 1 104 ? -14.996 2.364 23.842 1.00 76.38 104 ARG A C 1
ATOM 816 O O . ARG A 1 104 ? -14.726 1.242 23.419 1.00 76.38 104 ARG A O 1
ATOM 823 N N . VAL A 1 105 ? -14.150 3.387 23.740 1.00 78.19 105 VAL A N 1
ATOM 824 C CA . VAL A 1 105 ? -12.783 3.235 23.223 1.00 78.19 105 VAL A CA 1
ATOM 825 C C . VAL A 1 105 ? -11.964 2.469 24.263 1.00 78.19 105 VAL A C 1
ATOM 827 O O . VAL A 1 105 ? -11.746 2.955 25.367 1.00 78.19 105 VAL A O 1
ATOM 830 N N . VAL A 1 106 ? -11.566 1.246 23.914 1.00 77.44 106 VAL A N 1
ATOM 831 C CA . VAL A 1 106 ? -10.717 0.353 24.719 1.00 77.44 106 VAL A CA 1
ATOM 832 C C . VAL A 1 106 ? -9.241 0.644 24.462 1.00 77.44 106 VAL A C 1
ATOM 834 O O . VAL A 1 106 ? -8.423 0.488 25.361 1.00 77.44 106 VAL A O 1
ATOM 837 N N . ARG A 1 107 ? -8.907 1.072 23.240 1.00 78.06 107 ARG A N 1
ATOM 838 C CA . ARG A 1 107 ? -7.557 1.477 22.847 1.00 78.06 107 ARG A CA 1
ATOM 839 C C . ARG A 1 107 ? -7.616 2.653 21.881 1.00 78.06 107 ARG A C 1
ATOM 841 O O . ARG A 1 107 ? -8.357 2.591 20.892 1.00 78.06 107 ARG A O 1
ATOM 848 N N . GLY A 1 108 ? -6.811 3.676 22.139 1.00 74.44 108 GLY A N 1
ATOM 849 C CA . GLY A 1 108 ? -6.607 4.789 21.222 1.00 74.44 108 GLY A CA 1
ATOM 850 C C . GLY A 1 108 ? -5.821 4.392 19.962 1.00 74.44 108 GLY A C 1
ATOM 851 O O . GLY A 1 108 ? -5.219 3.313 19.891 1.00 74.44 108 GLY A O 1
ATOM 852 N N . PRO A 1 109 ? -5.820 5.251 18.932 1.00 74.00 109 PRO A N 1
ATOM 853 C CA . PRO A 1 109 ? -4.982 5.059 17.758 1.00 74.00 109 PRO A CA 1
ATOM 854 C C . PRO A 1 109 ? -3.500 5.233 18.129 1.00 74.00 109 PRO A C 1
ATOM 856 O O . PRO A 1 109 ? -3.107 6.230 18.728 1.00 74.00 109 PRO A O 1
ATOM 859 N N . GLY A 1 110 ? -2.662 4.269 17.750 1.00 69.88 110 GLY A N 1
ATOM 860 C CA . GLY A 1 110 ? -1.211 4.284 17.965 1.00 69.88 110 GLY A CA 1
ATOM 861 C C . GLY A 1 110 ? -0.739 3.682 19.290 1.00 69.88 110 GLY A C 1
ATOM 862 O O . GLY A 1 110 ? 0.462 3.477 19.450 1.00 69.88 110 GLY A O 1
ATOM 863 N N . GLU A 1 111 ? -1.649 3.355 20.207 1.00 75.44 111 GLU A N 1
ATOM 864 C CA . GLU A 1 111 ? -1.299 2.694 21.464 1.00 75.44 111 GLU A CA 1
ATOM 865 C C . GLU A 1 111 ? -0.956 1.214 21.245 1.00 75.44 111 GLU A C 1
ATOM 867 O O . GLU A 1 111 ? -1.422 0.558 20.301 1.00 75.44 111 GLU A O 1
ATOM 872 N N . ASP A 1 112 ? -0.123 0.673 22.133 1.00 77.12 112 ASP A N 1
ATOM 873 C CA . ASP A 1 112 ? 0.203 -0.746 22.116 1.00 77.12 112 ASP A CA 1
ATOM 874 C C . ASP A 1 112 ? -1.033 -1.609 22.391 1.00 77.12 112 ASP A C 1
ATOM 876 O O . ASP A 1 112 ? -2.019 -1.189 23.001 1.00 77.12 112 ASP A O 1
ATOM 880 N N . TYR A 1 113 ? -0.996 -2.844 21.890 1.00 71.56 113 TYR A N 1
ATOM 881 C CA . TYR A 1 113 ? -2.053 -3.801 22.188 1.00 71.56 113 TYR A CA 1
ATOM 882 C C . TYR A 1 113 ? -2.071 -4.092 23.686 1.00 71.56 113 TYR A C 1
ATOM 884 O O . TYR A 1 113 ? -1.039 -4.425 24.266 1.00 71.56 113 TYR A O 1
ATOM 892 N N . LEU A 1 114 ? -3.262 -4.017 24.280 1.00 76.06 114 LEU A N 1
ATOM 893 C CA . LEU A 1 114 ? -3.489 -4.506 25.633 1.00 76.06 114 LEU A CA 1
ATOM 894 C C . LEU A 1 114 ? -3.116 -5.985 25.708 1.00 76.06 114 LEU A C 1
ATOM 896 O O . LEU A 1 114 ? -3.408 -6.762 24.791 1.00 76.06 114 LEU A O 1
ATOM 900 N N . GLU A 1 115 ? -2.515 -6.385 26.825 1.00 82.19 115 GLU A N 1
ATOM 901 C CA . GLU A 1 115 ? -2.285 -7.800 27.077 1.00 82.19 115 GLU A CA 1
ATOM 902 C C . GLU A 1 115 ? -3.622 -8.560 27.097 1.00 82.19 115 GLU A C 1
ATOM 904 O O . GLU A 1 115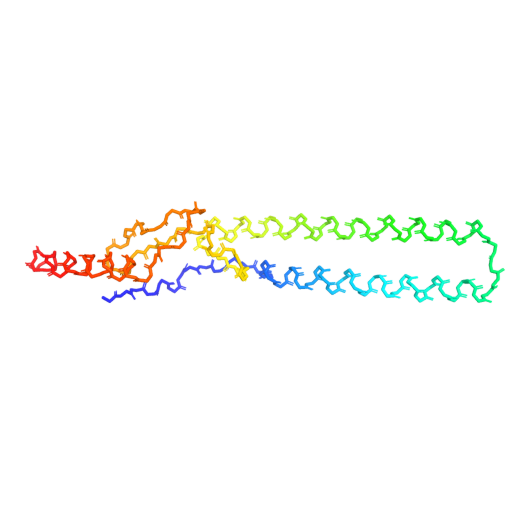 ? -4.639 -8.010 27.538 1.00 82.19 115 GLU A O 1
ATOM 909 N N . PRO A 1 116 ? -3.650 -9.841 26.681 1.00 78.56 116 PRO A N 1
ATOM 910 C CA . PRO A 1 116 ? -4.885 -10.623 26.619 1.00 78.56 116 PRO A CA 1
ATOM 911 C C . PRO A 1 116 ? -5.691 -10.598 27.926 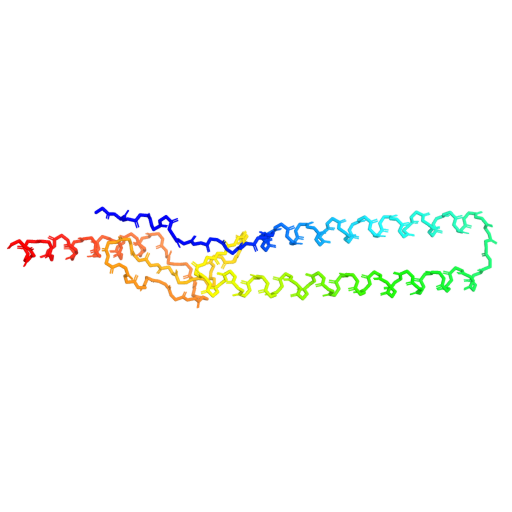1.00 78.56 116 PRO A C 1
ATOM 913 O O . PRO A 1 116 ? -6.919 -10.500 27.899 1.00 78.56 116 PRO A O 1
ATOM 916 N N . ALA A 1 117 ? -5.001 -10.618 29.071 1.00 81.81 117 ALA A N 1
ATOM 917 C CA . ALA A 1 117 ? -5.620 -10.529 30.389 1.00 81.81 117 ALA A CA 1
ATOM 918 C C . ALA A 1 117 ? -6.329 -9.180 30.602 1.00 81.81 117 ALA A C 1
ATOM 920 O O . ALA A 1 117 ? -7.507 -9.156 30.957 1.00 81.81 117 ALA A O 1
ATOM 921 N N . GLN A 1 118 ? -5.652 -8.068 30.306 1.00 80.50 118 GLN A N 1
ATOM 922 C CA . GLN A 1 118 ? -6.197 -6.714 30.446 1.00 80.50 118 GLN A CA 1
ATOM 923 C C . GLN A 1 118 ? -7.377 -6.479 29.497 1.00 80.50 118 GLN A C 1
ATOM 925 O O . GLN A 1 118 ? -8.408 -5.945 29.902 1.00 80.50 118 GLN A O 1
ATOM 930 N N . PHE A 1 119 ? -7.262 -6.949 28.253 1.00 80.00 119 PHE A N 1
ATOM 931 C CA . PHE A 1 119 ? -8.335 -6.851 27.268 1.00 80.00 119 PHE A CA 1
ATOM 932 C C . PHE A 1 119 ? -9.573 -7.654 27.689 1.00 80.00 119 PHE A C 1
ATOM 934 O O . PHE A 1 119 ? -10.695 -7.152 27.623 1.00 80.00 119 PHE A O 1
ATOM 941 N N . SER A 1 120 ? -9.379 -8.885 28.174 1.00 81.12 120 SER A N 1
ATOM 942 C CA . SER A 1 120 ? -10.484 -9.720 28.657 1.00 81.12 120 SER A CA 1
ATOM 943 C C . SER A 1 120 ? -11.177 -9.118 29.884 1.00 81.12 120 SER A C 1
ATOM 945 O O . SER A 1 120 ? -12.405 -9.135 29.954 1.00 81.12 120 SER A O 1
ATOM 947 N N . ALA A 1 121 ? -10.413 -8.517 30.803 1.00 84.06 121 ALA A N 1
ATOM 948 C CA . ALA A 1 121 ? -10.948 -7.837 31.976 1.00 84.06 121 ALA A CA 1
ATOM 949 C C . ALA A 1 121 ? -11.768 -6.598 31.584 1.00 84.06 121 ALA A C 1
ATOM 951 O O . ALA A 1 121 ? -12.884 -6.424 32.074 1.00 84.06 121 ALA A O 1
ATOM 952 N N . ALA A 1 122 ? -11.268 -5.785 30.645 1.00 81.38 122 ALA A N 1
ATOM 953 C CA . ALA A 1 122 ? -11.994 -4.630 30.117 1.00 81.38 122 ALA A CA 1
ATOM 954 C C . ALA A 1 122 ? -13.316 -5.040 29.439 1.00 81.38 122 ALA A C 1
ATOM 956 O O . ALA A 1 122 ? -14.356 -4.426 29.677 1.00 81.38 122 ALA A O 1
ATOM 957 N N . LEU A 1 123 ? -13.305 -6.126 28.657 1.00 81.81 123 LEU A N 1
ATOM 958 C CA . LEU A 1 123 ? -14.503 -6.697 28.028 1.00 81.81 123 LEU A CA 1
ATOM 959 C C . LEU A 1 123 ? -15.517 -7.231 29.042 1.00 81.81 123 LEU A C 1
ATOM 961 O O . LEU A 1 123 ? -16.717 -7.010 28.882 1.00 81.81 123 LEU A O 1
ATOM 965 N N . GLN A 1 124 ? -15.058 -7.946 30.071 1.00 83.75 124 GLN A N 1
ATOM 966 C CA . GLN A 1 124 ? -15.938 -8.470 31.117 1.00 83.75 124 GLN A CA 1
ATOM 967 C C . GLN A 1 124 ? -16.574 -7.344 31.934 1.00 83.75 124 GLN A C 1
ATOM 969 O O . GLN A 1 124 ? -17.768 -7.411 32.222 1.00 83.75 124 GLN A O 1
ATOM 974 N N . ALA A 1 125 ? -15.810 -6.296 32.254 1.00 82.81 125 ALA A N 1
ATOM 975 C CA . ALA A 1 125 ? -16.329 -5.109 32.922 1.00 82.81 125 ALA A CA 1
ATOM 976 C C . ALA A 1 125 ? -17.389 -4.399 32.063 1.00 82.81 125 ALA A C 1
ATOM 978 O O . ALA A 1 125 ? -18.485 -4.129 32.553 1.00 82.81 125 ALA A O 1
ATOM 979 N N . ALA A 1 126 ? -17.105 -4.181 30.773 1.00 81.50 126 ALA A N 1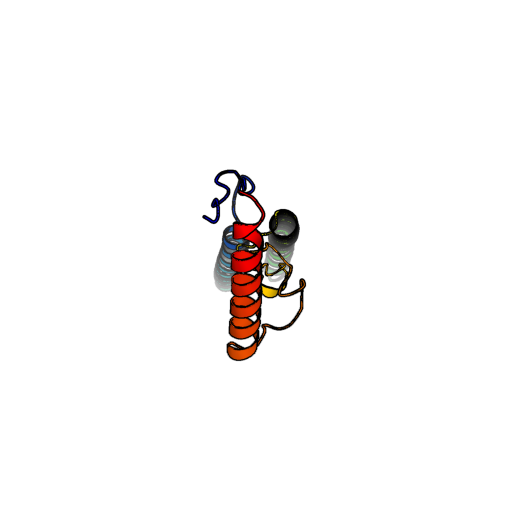
ATOM 980 C CA . ALA A 1 126 ? -18.049 -3.565 29.841 1.00 81.50 126 ALA A CA 1
ATOM 981 C C . ALA A 1 126 ? -19.340 -4.387 29.690 1.00 81.50 126 ALA A C 1
ATOM 983 O O . ALA A 1 126 ? -20.436 -3.832 29.718 1.00 81.50 126 ALA A O 1
ATOM 984 N N . LYS A 1 127 ? -19.225 -5.718 29.601 1.00 83.00 127 LYS A N 1
ATOM 985 C CA . LYS A 1 127 ? -20.380 -6.620 29.546 1.00 83.00 127 LYS A CA 1
ATOM 986 C C . LYS A 1 127 ? -21.218 -6.556 30.823 1.00 83.00 127 LYS A C 1
ATOM 988 O O . LYS A 1 127 ? -22.426 -6.378 30.747 1.00 83.00 127 LYS A O 1
ATOM 993 N N . ALA A 1 128 ? -20.586 -6.660 31.992 1.00 83.94 128 ALA A N 1
ATOM 994 C CA . ALA A 1 128 ? -21.291 -6.618 33.271 1.00 83.94 128 ALA A CA 1
ATOM 995 C C . ALA A 1 128 ? -22.001 -5.276 33.505 1.00 83.94 128 ALA A C 1
ATOM 997 O O . ALA A 1 128 ? -23.031 -5.229 34.173 1.00 83.94 128 ALA A O 1
ATOM 998 N N . GLU A 1 129 ? -21.455 -4.179 32.981 1.00 82.38 129 GLU A N 1
ATOM 999 C CA . GLU A 1 129 ? -22.088 -2.864 33.035 1.00 82.38 129 GLU A CA 1
ATOM 1000 C C . GLU A 1 129 ? -23.246 -2.743 32.029 1.00 82.38 129 GLU A C 1
ATOM 1002 O O . GLU A 1 129 ? -24.303 -2.233 32.395 1.00 82.38 129 GLU A O 1
ATOM 1007 N N . ALA A 1 130 ? -23.105 -3.284 30.814 1.00 79.62 130 ALA A N 1
ATOM 1008 C CA . ALA A 1 130 ? -24.199 -3.366 29.842 1.00 79.62 130 ALA A CA 1
ATOM 1009 C C . ALA A 1 130 ? -25.388 -4.186 30.381 1.00 79.62 130 ALA A C 1
ATOM 1011 O O . ALA A 1 130 ? -26.526 -3.716 30.346 1.00 79.62 130 ALA A O 1
ATOM 1012 N N . ASP A 1 131 ? -25.113 -5.347 30.983 1.00 80.88 131 ASP A N 1
ATOM 1013 C CA . ASP A 1 131 ? -26.121 -6.226 31.591 1.00 80.88 131 ASP A CA 1
ATOM 1014 C C . ASP A 1 131 ? -26.842 -5.547 32.779 1.00 80.88 131 ASP A C 1
ATOM 1016 O O . ASP A 1 131 ? -27.999 -5.850 33.064 1.00 80.88 131 ASP A O 1
ATOM 1020 N N . ARG A 1 132 ? -26.195 -4.594 33.472 1.00 79.56 132 ARG A N 1
ATOM 1021 C CA . ARG A 1 132 ? -26.825 -3.774 34.531 1.00 79.56 132 ARG A CA 1
ATOM 1022 C C . ARG A 1 132 ? -27.664 -2.617 33.993 1.00 79.56 132 ARG A C 1
ATOM 1024 O O . ARG A 1 132 ? -28.561 -2.161 34.697 1.00 79.56 132 ARG A O 1
ATOM 1031 N N . GLN A 1 133 ? -27.383 -2.130 32.786 1.00 68.75 133 GLN A N 1
ATOM 1032 C CA . GLN A 1 133 ? -28.146 -1.048 32.153 1.00 68.75 133 GLN A CA 1
ATOM 1033 C C . GLN A 1 133 ? -29.391 -1.561 31.409 1.00 68.75 133 GLN A C 1
ATOM 1035 O O . GLN A 1 133 ? -30.401 -0.857 31.362 1.00 68.75 133 GLN A O 1
ATOM 1040 N N . GLU A 1 134 ? -29.372 -2.790 30.880 1.00 59.81 134 GLU A N 1
ATOM 1041 C CA . GLU A 1 134 ? -30.547 -3.430 30.262 1.00 59.81 134 GLU A CA 1
ATOM 1042 C C . GLU A 1 134 ? -31.813 -3.505 31.151 1.00 59.81 134 GLU A C 1
ATOM 1044 O O . GLU A 1 134 ? -32.897 -3.240 30.623 1.00 59.81 134 GLU A O 1
ATOM 1049 N N . PRO A 1 135 ? -31.761 -3.785 32.471 1.00 54.50 135 PRO A N 1
ATOM 1050 C CA . PRO A 1 135 ? -32.963 -3.825 33.309 1.00 54.50 135 PRO A CA 1
ATOM 1051 C C . PRO A 1 135 ? -33.607 -2.454 33.579 1.00 54.50 135 PRO A C 1
ATOM 1053 O O . PRO A 1 135 ? -34.733 -2.424 34.061 1.00 54.50 135 PRO A O 1
ATOM 1056 N N . GLN A 1 136 ? -32.947 -1.329 33.270 1.00 51.66 136 GLN A N 1
ATOM 1057 C CA . GLN A 1 136 ? -33.507 0.022 33.465 1.00 51.66 136 GLN A CA 1
ATOM 1058 C C . GLN A 1 136 ? -34.164 0.617 32.206 1.00 51.66 136 GLN A C 1
ATOM 1060 O O . GLN A 1 136 ? -34.735 1.703 32.277 1.00 51.66 136 GLN A O 1
ATOM 1065 N N . ARG A 1 137 ? -34.088 -0.060 31.049 1.00 49.12 137 ARG A N 1
ATOM 1066 C CA . ARG A 1 137 ? -34.676 0.402 29.773 1.00 49.12 137 ARG A CA 1
ATOM 1067 C C . ARG A 1 137 ? -35.969 -0.326 29.370 1.00 49.12 137 ARG A C 1
ATOM 1069 O O . ARG A 1 137 ? -36.399 -0.169 28.228 1.00 49.12 137 ARG A O 1
ATOM 1076 N N . ARG A 1 138 ? -36.567 -1.117 30.265 1.00 44.28 138 ARG A N 1
ATOM 1077 C CA . ARG A 1 138 ? -37.891 -1.731 30.070 1.00 44.28 138 ARG A CA 1
ATOM 1078 C C . ARG A 1 138 ? -38.961 -1.005 30.864 1.00 44.28 138 ARG A C 1
ATOM 1080 O O . ARG A 1 138 ? -38.677 -0.676 32.034 1.00 44.28 138 ARG A O 1
#

pLDDT: mean 76.4, std 11.75, range [31.91, 88.75]

Secondary structure (DSSP, 8-state):
-----TT--PPSSS-HHHHHHHHHHHHHHHHHHHHHHHHHHHHTT--HHHHHHHHHHHHHHHHHHHHHHHHHHHHHHHHHHHTT---STTGGGGSPEE-TTT--EEE-TTPPPPPHHHHHHHHHHHHHHHHHHGGG--

Organism: NCBI:txid2547396

Radius of gyration: 25.08 Å; chains: 1; bounding box: 66×20×63 Å

Foldseek 3Di:
DQPPPPPLPDDPDDALVRLVVVLVVLVVVLVVVLVVVLVVCVVVVPPVVVSVVVNVVSVVVSVVVNVVSVVVSVVRQVVCQVSQHHPDPPQVLQHFDAARQPRHGPDHRNDDDDDPVSVVVVNVVSVVVSVVVVVVVD